Protein AF-A0A7X0AE68-F1 (afdb_monomer)

Sequence (119 aa):
MKAQYCPKTPIRKIARQLNEAARDIAREIVTTAQYQQSRKDCKKVEMLFAHLKRILRLDRLRLRGLLGAQDEFLLVATAQNLRRMAQWLVPKRERLTHCLFSGLRAAKPEMSTVLPTEI

Mean predicted aligned error: 15.08 Å

Radius of gyration: 30.4 Å; Cα contacts (8 Å, |Δi|>4): 22; chains: 1; bounding box: 78×53×74 Å

Structure (mmCIF, N/CA/C/O backbone):
data_AF-A0A7X0AE68-F1
#
_entry.id   AF-A0A7X0AE68-F1
#
loop_
_atom_site.group_PDB
_atom_site.id
_atom_site.type_symbol
_atom_site.label_atom_id
_atom_site.label_alt_id
_atom_site.label_comp_id
_atom_site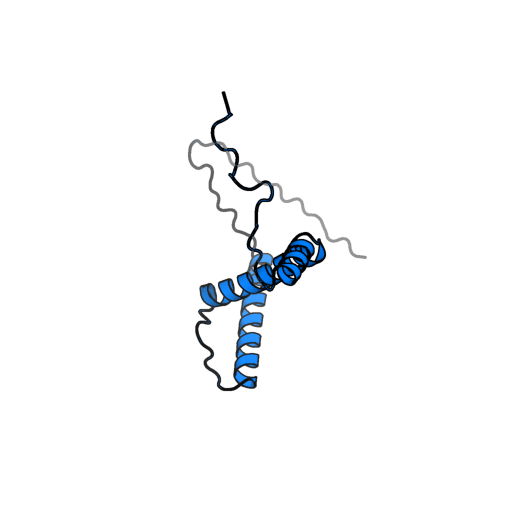.label_asym_id
_atom_site.label_entity_id
_atom_site.label_seq_id
_atom_site.pdbx_PDB_ins_code
_atom_site.Cartn_x
_atom_site.Cartn_y
_atom_site.Cartn_z
_atom_site.occupancy
_atom_site.B_iso_or_equiv
_atom_site.auth_seq_id
_atom_site.auth_comp_id
_atom_site.auth_asym_id
_atom_site.auth_atom_id
_atom_site.pdbx_PDB_model_num
ATOM 1 N N . MET A 1 1 ? -51.515 8.236 13.532 1.00 49.97 1 MET A N 1
ATOM 2 C CA . MET A 1 1 ? -51.445 6.840 14.022 1.00 49.97 1 MET A CA 1
ATOM 3 C C . MET A 1 1 ? -50.007 6.327 13.977 1.00 49.97 1 MET A C 1
ATOM 5 O O . MET A 1 1 ? -49.548 5.923 12.921 1.00 49.97 1 MET A O 1
ATOM 9 N N . LYS A 1 2 ? -49.295 6.330 15.109 1.00 46.28 2 LYS A N 1
ATOM 10 C CA . LYS A 1 2 ? -48.189 5.394 15.386 1.00 46.28 2 LYS A CA 1
ATOM 11 C C . LYS A 1 2 ? -48.227 5.055 16.876 1.00 46.28 2 LYS A C 1
ATOM 13 O O . LYS A 1 2 ? -47.463 5.582 17.667 1.00 46.28 2 LYS A O 1
ATOM 18 N N . ALA A 1 3 ? -49.178 4.197 17.230 1.00 53.75 3 ALA A N 1
ATOM 19 C CA . ALA A 1 3 ? -49.293 3.557 18.541 1.00 53.75 3 ALA A CA 1
ATOM 20 C C . ALA A 1 3 ? -49.172 2.027 18.402 1.00 53.75 3 ALA A C 1
ATOM 22 O O . ALA A 1 3 ? -49.820 1.281 19.122 1.00 53.75 3 ALA A O 1
ATOM 23 N N . GLN A 1 4 ? -48.410 1.545 17.412 1.00 56.12 4 GLN A N 1
ATOM 24 C CA . GLN A 1 4 ? -48.440 0.130 17.022 1.00 56.12 4 GLN A CA 1
ATOM 25 C C . GLN A 1 4 ? -47.190 -0.673 17.357 1.00 56.12 4 GLN A C 1
ATOM 27 O O . GLN A 1 4 ? -47.179 -1.864 17.086 1.00 56.12 4 GLN A O 1
ATOM 32 N N . TYR A 1 5 ? -46.167 -0.096 17.988 1.00 63.66 5 TYR A N 1
ATOM 33 C CA . TYR A 1 5 ? -45.054 -0.927 18.451 1.00 63.66 5 TYR A CA 1
ATOM 34 C C . TYR A 1 5 ? -44.356 -0.328 19.669 1.00 63.66 5 TYR A C 1
ATOM 36 O O . TYR A 1 5 ? -43.233 0.166 19.603 1.00 63.66 5 TYR A O 1
ATOM 44 N N . CYS A 1 6 ? -45.052 -0.360 20.803 1.00 60.47 6 CYS A N 1
ATOM 45 C CA . CYS A 1 6 ? -44.433 -0.135 22.101 1.00 60.47 6 CYS A CA 1
ATOM 46 C C . CYS A 1 6 ? -43.789 -1.461 22.544 1.00 60.47 6 CYS A C 1
ATOM 48 O O . CYS A 1 6 ? -44.518 -2.441 22.732 1.00 60.47 6 CYS A O 1
ATOM 50 N N . PRO A 1 7 ? -42.453 -1.559 22.670 1.00 66.06 7 PRO A N 1
ATOM 51 C CA . PRO A 1 7 ? -41.828 -2.770 23.188 1.00 66.06 7 PRO A CA 1
ATOM 52 C C . PRO A 1 7 ? -42.379 -3.065 24.592 1.00 66.06 7 PRO A C 1
ATOM 54 O O . PRO A 1 7 ? -42.432 -2.179 25.438 1.00 66.06 7 PRO A O 1
ATOM 57 N N . LYS A 1 8 ? -42.813 -4.311 24.834 1.00 68.31 8 LYS A N 1
ATOM 58 C CA . LYS A 1 8 ? -43.495 -4.755 26.072 1.00 68.31 8 LYS A CA 1
ATOM 59 C C . LYS A 1 8 ? -42.644 -4.642 27.348 1.00 68.31 8 LYS A C 1
ATOM 61 O O . LYS A 1 8 ? -43.131 -4.940 28.433 1.00 68.31 8 LYS A O 1
ATOM 66 N N . THR A 1 9 ? -41.379 -4.252 27.234 1.00 67.19 9 THR A N 1
ATOM 67 C CA . THR A 1 9 ? -40.464 -4.067 28.359 1.00 67.19 9 THR A CA 1
ATOM 68 C C . THR A 1 9 ? -40.136 -2.583 28.519 1.00 67.19 9 THR A C 1
ATOM 70 O O . THR A 1 9 ? -39.797 -1.941 27.522 1.00 67.19 9 THR A O 1
ATOM 73 N N . PRO A 1 10 ? -40.153 -2.031 29.751 1.00 72.50 10 PRO A N 1
ATOM 74 C CA . PRO A 1 10 ? -39.837 -0.616 29.986 1.00 72.50 10 PRO A CA 1
ATOM 75 C C . PRO A 1 10 ? -38.399 -0.268 29.575 1.00 72.50 10 PRO A C 1
ATOM 77 O O . PRO A 1 10 ? -38.078 0.890 29.332 1.00 72.50 10 PRO A O 1
ATOM 80 N N . ILE A 1 11 ? -37.532 -1.283 29.470 1.00 74.31 11 ILE A N 1
ATOM 81 C CA . ILE A 1 11 ? -36.132 -1.157 29.079 1.00 74.31 11 ILE A CA 1
ATOM 82 C C . ILE A 1 11 ? -35.873 -2.058 27.868 1.00 74.31 11 ILE A C 1
ATOM 84 O O . ILE A 1 11 ? -36.167 -3.257 27.880 1.00 74.31 11 ILE A O 1
ATOM 88 N N . ARG A 1 12 ? -35.284 -1.485 26.815 1.00 76.44 12 ARG A N 1
ATOM 89 C CA . ARG A 1 12 ? -34.768 -2.226 25.659 1.00 76.44 12 ARG A CA 1
ATOM 90 C C . ARG A 1 12 ? -33.413 -2.834 26.026 1.00 76.44 12 ARG A C 1
ATOM 92 O O . ARG A 1 12 ? -32.448 -2.102 26.227 1.00 76.44 12 ARG A O 1
ATOM 99 N N . LYS A 1 13 ? -33.310 -4.166 26.071 1.00 71.50 13 LYS A N 1
ATOM 100 C CA . LYS A 1 13 ? -32.012 -4.852 26.180 1.00 71.50 13 LYS A CA 1
ATOM 101 C C . LYS A 1 13 ? -31.330 -4.842 24.811 1.00 71.50 13 LYS A C 1
ATOM 103 O O . LYS A 1 13 ? -31.829 -5.445 23.866 1.00 71.50 13 LYS A O 1
ATOM 108 N N . ILE A 1 14 ? -30.213 -4.129 24.697 1.00 77.25 14 ILE A N 1
ATOM 109 C CA . ILE A 1 14 ? -29.360 -4.147 23.50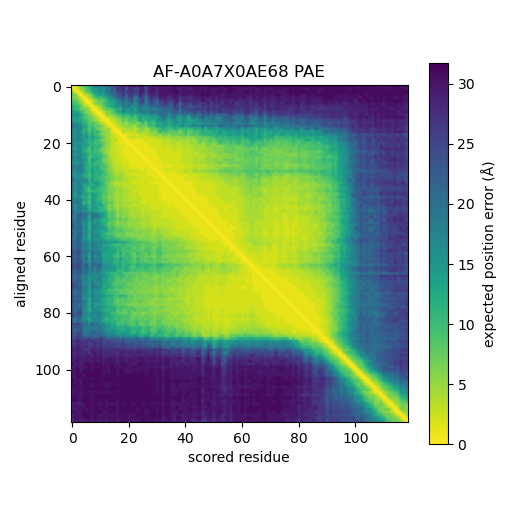4 1.00 77.25 14 ILE A CA 1
ATOM 110 C C . ILE A 1 14 ? -28.236 -5.142 23.783 1.00 77.25 14 ILE A C 1
ATOM 112 O O . ILE A 1 14 ? -27.416 -4.905 24.667 1.00 77.25 14 ILE A O 1
ATOM 116 N N . ALA A 1 15 ? -28.197 -6.252 23.047 1.00 81.44 15 ALA A N 1
ATOM 117 C CA . ALA A 1 15 ? -27.062 -7.165 23.100 1.00 81.44 15 ALA A CA 1
ATOM 118 C C . ALA A 1 15 ? -25.859 -6.482 22.434 1.00 81.44 15 ALA A C 1
ATOM 120 O O . ALA A 1 15 ? -25.789 -6.390 21.209 1.00 81.44 15 ALA A O 1
ATOM 121 N N . ARG A 1 16 ? -24.942 -5.942 23.243 1.00 84.75 16 ARG A N 1
ATOM 122 C CA . ARG A 1 16 ? -23.645 -5.458 22.757 1.00 84.75 16 ARG A CA 1
ATOM 123 C C . ARG A 1 16 ? -22.687 -6.633 22.617 1.00 84.75 16 ARG A C 1
ATOM 125 O O . ARG A 1 16 ? -22.754 -7.591 23.384 1.00 84.75 16 ARG A O 1
ATOM 132 N N . GLN A 1 17 ? -21.804 -6.558 21.628 1.00 87.00 17 GLN A N 1
ATOM 133 C CA . GLN A 1 17 ? -20.753 -7.554 21.469 1.00 87.00 17 GLN A CA 1
ATOM 134 C C . GLN A 1 17 ? -19.727 -7.386 22.602 1.00 87.00 17 GLN A C 1
ATOM 136 O O . GLN A 1 17 ? -19.517 -6.275 23.084 1.00 87.00 17 GLN A O 1
ATOM 141 N N . LEU A 1 18 ? -19.092 -8.477 23.034 1.00 92.44 18 LEU A N 1
ATOM 142 C CA . LEU A 1 18 ? -18.139 -8.454 24.152 1.00 92.44 18 LEU A CA 1
ATOM 143 C C . LEU A 1 18 ? -17.023 -7.407 23.961 1.00 92.44 18 LEU A C 1
ATOM 145 O O . LEU A 1 18 ? -16.645 -6.733 24.912 1.00 92.44 18 LEU A O 1
ATOM 149 N N . A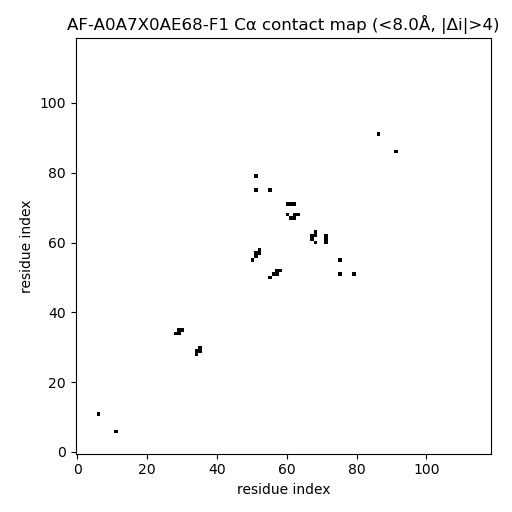SN A 1 19 ? -16.556 -7.219 22.723 1.00 94.12 19 ASN A N 1
ATOM 150 C CA . ASN A 1 19 ? -15.466 -6.305 22.380 1.00 94.12 19 ASN A CA 1
ATOM 151 C C . ASN A 1 19 ? -15.974 -4.970 21.810 1.00 94.12 19 ASN A C 1
ATOM 153 O O . ASN A 1 19 ? -15.265 -4.325 21.035 1.00 94.12 19 ASN A O 1
ATOM 157 N N . GLU A 1 20 ? -17.200 -4.549 22.139 1.00 93.56 20 GLU A N 1
ATOM 158 C CA . GLU A 1 20 ? -17.768 -3.311 21.586 1.00 93.56 20 GLU A CA 1
ATOM 159 C C . GLU A 1 20 ? -16.910 -2.086 21.936 1.00 93.56 20 GLU A C 1
ATOM 161 O O . GLU A 1 20 ? -16.677 -1.256 21.067 1.00 93.56 20 GLU A O 1
ATOM 166 N N . ALA A 1 21 ? -16.311 -2.048 23.132 1.00 93.31 21 ALA A N 1
ATOM 167 C CA . ALA A 1 21 ? -15.384 -0.984 23.524 1.00 93.31 21 ALA A CA 1
ATOM 168 C C . ALA A 1 21 ? -14.173 -0.868 22.574 1.00 93.31 21 ALA A C 1
ATOM 170 O O . ALA A 1 21 ? -13.789 0.229 22.180 1.00 93.31 21 ALA A O 1
ATOM 171 N N . ALA A 1 22 ? -13.601 -1.995 22.134 1.00 96.19 22 ALA A N 1
ATOM 172 C CA . ALA A 1 22 ? -12.503 -1.987 21.164 1.00 96.19 22 ALA A CA 1
ATOM 173 C C . ALA A 1 22 ? -12.964 -1.510 19.774 1.00 96.19 22 ALA A C 1
ATOM 175 O O . ALA A 1 22 ? -12.208 -0.865 19.047 1.00 96.19 22 ALA A O 1
ATOM 176 N N . ARG A 1 23 ? -14.214 -1.808 19.394 1.00 94.94 23 ARG A N 1
ATOM 177 C CA . ARG A 1 23 ? -14.803 -1.314 18.141 1.00 94.94 23 ARG A CA 1
ATOM 1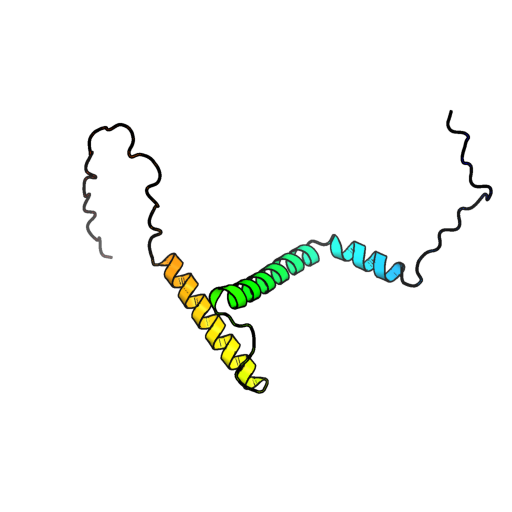78 C C . ARG A 1 23 ? -15.092 0.176 18.190 1.00 94.94 23 ARG A C 1
ATOM 180 O O . ARG A 1 23 ? -14.900 0.828 17.170 1.00 94.94 23 ARG A O 1
ATOM 187 N N . ASP A 1 24 ? -15.529 0.700 19.329 1.00 95.38 24 ASP A N 1
ATOM 188 C CA . ASP A 1 24 ? -15.748 2.134 19.514 1.00 95.38 24 ASP A CA 1
ATOM 189 C C . ASP A 1 24 ? -14.434 2.903 19.329 1.00 95.38 24 ASP A C 1
ATOM 191 O O . ASP A 1 24 ? -14.380 3.805 18.496 1.00 95.38 24 ASP A O 1
ATOM 195 N N . ILE A 1 25 ? -13.339 2.427 19.933 1.00 96.19 25 ILE A N 1
ATOM 196 C CA . ILE A 1 25 ? -11.988 2.969 19.698 1.00 96.19 25 ILE A CA 1
ATOM 197 C C . ILE A 1 25 ? -11.616 2.901 18.208 1.00 96.19 25 ILE A C 1
ATOM 199 O O . ILE A 1 25 ? -11.136 3.874 17.630 1.00 96.19 25 ILE A O 1
ATOM 203 N N . ALA A 1 26 ? -11.856 1.766 17.541 1.00 96.06 26 ALA A N 1
ATOM 204 C CA . ALA A 1 26 ? -11.568 1.642 16.112 1.00 96.06 26 ALA A CA 1
ATOM 205 C C . ALA A 1 26 ? -12.395 2.625 15.257 1.00 96.06 26 ALA A C 1
ATOM 207 O O . ALA A 1 26 ? -11.865 3.193 14.302 1.00 96.06 26 ALA A O 1
ATOM 208 N N . ARG A 1 27 ? -13.673 2.854 15.593 1.00 95.50 27 ARG A N 1
ATOM 209 C CA . ARG A 1 27 ? -14.543 3.834 14.917 1.00 95.50 27 ARG A CA 1
ATOM 210 C C . ARG A 1 27 ? -14.024 5.255 15.112 1.00 95.50 27 ARG A C 1
ATOM 212 O O . ARG A 1 27 ? -13.964 5.999 14.136 1.00 95.50 27 ARG A O 1
ATOM 219 N N . GLU A 1 28 ? -13.601 5.606 16.323 1.00 96.38 28 GLU A N 1
ATOM 220 C CA . GLU A 1 28 ? -12.979 6.901 16.615 1.00 96.38 28 GLU A CA 1
ATOM 221 C C . GLU A 1 28 ? -11.708 7.098 15.779 1.00 96.38 28 GLU A C 1
ATOM 223 O O . GLU A 1 28 ? -11.597 8.092 15.059 1.00 96.38 28 GLU A O 1
ATOM 228 N N . ILE A 1 29 ? -10.804 6.110 15.757 1.00 96.94 29 ILE A N 1
ATOM 229 C CA . ILE A 1 29 ? -9.563 6.158 14.963 1.00 96.94 29 ILE A CA 1
ATOM 230 C C . ILE A 1 29 ? -9.857 6.386 13.477 1.00 96.94 29 ILE A C 1
ATOM 232 O O . ILE A 1 29 ? -9.176 7.190 12.841 1.00 96.94 29 ILE A O 1
ATOM 236 N N . VAL A 1 30 ? -10.877 5.732 12.914 1.00 96.44 30 VAL A N 1
ATOM 237 C CA . VAL A 1 30 ? -11.231 5.865 11.488 1.00 96.44 30 VAL A CA 1
ATOM 238 C C . VAL A 1 30 ? -11.558 7.311 11.099 1.00 96.44 30 VAL A C 1
ATOM 240 O O . VAL A 1 30 ? -11.278 7.720 9.971 1.00 96.44 30 VAL A O 1
ATOM 243 N N . THR A 1 31 ? -12.117 8.096 12.022 1.00 95.44 31 THR A N 1
ATOM 244 C CA . THR A 1 31 ? -12.457 9.506 11.771 1.00 95.44 31 THR A CA 1
ATOM 245 C C . THR A 1 31 ? -11.248 10.440 11.795 1.00 95.44 31 THR A C 1
ATOM 247 O O . THR A 1 31 ? -11.320 11.550 11.267 1.00 95.44 31 THR A O 1
ATOM 250 N N . THR A 1 32 ? -10.119 9.996 12.353 1.00 97.75 32 THR A N 1
ATOM 251 C CA . THR A 1 32 ? -8.922 10.831 12.488 1.00 97.75 32 THR A CA 1
ATOM 252 C C . THR A 1 32 ? -8.265 11.125 11.138 1.00 97.75 32 THR A C 1
ATOM 254 O O . THR A 1 32 ? -8.194 10.281 10.239 1.00 97.75 32 THR A O 1
ATOM 257 N N . ALA A 1 33 ? -7.695 12.325 11.005 1.00 97.62 33 ALA A N 1
ATOM 258 C CA . ALA A 1 33 ? -6.938 12.713 9.813 1.00 97.62 33 ALA A CA 1
ATOM 259 C C . ALA A 1 33 ? -5.695 11.826 9.589 1.00 97.62 33 ALA A C 1
ATOM 261 O O . ALA A 1 33 ? -5.352 11.509 8.449 1.00 97.62 33 ALA A O 1
ATOM 262 N N . GLN A 1 34 ? -5.051 11.373 10.669 1.00 97.31 34 GLN A N 1
ATOM 263 C CA . GLN A 1 34 ? -3.898 10.468 10.609 1.00 97.31 34 GLN A CA 1
ATOM 264 C C . GLN A 1 34 ? -4.269 9.123 9.974 1.00 97.31 34 GLN A C 1
ATOM 266 O O . GLN A 1 34 ? -3.555 8.638 9.094 1.00 97.31 34 GLN A O 1
ATOM 271 N N . TYR A 1 35 ? -5.419 8.550 10.349 1.00 97.00 35 TYR A N 1
ATOM 272 C CA . TYR A 1 35 ? -5.912 7.323 9.727 1.00 97.00 35 TYR A CA 1
ATOM 273 C C . TYR A 1 35 ? -6.218 7.522 8.241 1.00 97.00 35 TYR A C 1
ATOM 275 O O . TYR A 1 35 ? -5.840 6.692 7.412 1.00 97.00 35 TYR A O 1
ATOM 283 N N . GLN A 1 36 ? -6.844 8.643 7.869 1.00 96.94 36 GLN A N 1
ATOM 284 C CA . GLN A 1 36 ? -7.098 8.955 6.460 1.00 96.94 36 GLN A CA 1
ATOM 285 C C . GLN A 1 36 ? -5.802 9.048 5.647 1.00 96.94 36 GLN A C 1
ATOM 287 O O . GLN A 1 36 ? -5.745 8.547 4.521 1.00 96.94 36 GLN A O 1
ATOM 292 N N . GLN A 1 37 ? -4.759 9.661 6.207 1.00 97.38 37 GLN A N 1
ATOM 293 C CA . GLN A 1 37 ? -3.456 9.748 5.557 1.00 97.38 37 GLN A CA 1
ATOM 294 C C . GLN A 1 37 ? -2.820 8.362 5.400 1.00 97.38 37 GLN A C 1
ATOM 296 O O . GLN A 1 37 ? -2.472 7.978 4.283 1.00 97.38 37 GLN A O 1
ATOM 301 N N . SER A 1 38 ? -2.790 7.566 6.472 1.00 97.56 38 SER A N 1
ATOM 302 C CA . SER A 1 38 ? -2.310 6.180 6.437 1.00 97.56 38 SER A CA 1
ATOM 303 C C . SER A 1 38 ? -3.028 5.354 5.361 1.00 97.56 38 SER A C 1
ATOM 305 O O . SER A 1 38 ? -2.384 4.692 4.550 1.00 97.56 38 SER A O 1
ATOM 307 N N . ARG A 1 39 ? -4.359 5.476 5.252 1.00 97.06 39 ARG A N 1
ATOM 308 C CA . ARG A 1 39 ? -5.156 4.810 4.207 1.00 97.06 39 ARG A CA 1
ATOM 309 C C . ARG A 1 39 ? -4.742 5.214 2.796 1.00 97.06 39 ARG A C 1
ATOM 311 O O . ARG A 1 39 ? -4.652 4.350 1.922 1.00 97.06 39 ARG A O 1
ATOM 318 N N . LYS A 1 40 ? -4.499 6.505 2.557 1.00 96.94 40 LYS A N 1
ATOM 319 C CA . LYS A 1 40 ? -4.012 6.997 1.259 1.00 96.94 40 LYS A CA 1
ATOM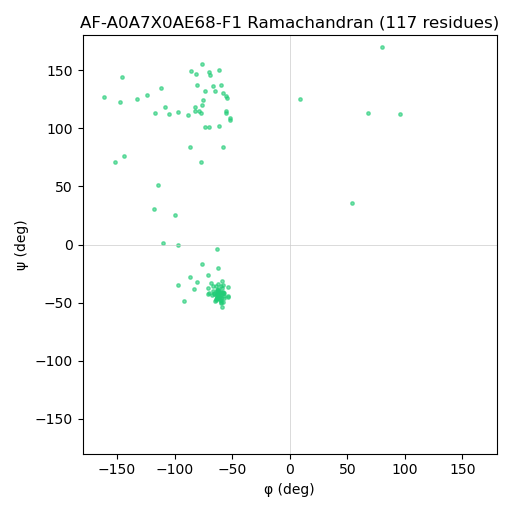 320 C C . LYS A 1 40 ? -2.630 6.429 0.945 1.00 96.94 40 LYS A C 1
ATOM 322 O O . LYS A 1 40 ? -2.391 6.033 -0.193 1.00 96.94 40 LYS A O 1
ATOM 327 N N . ASP A 1 41 ? -1.749 6.343 1.934 1.00 97.06 41 ASP A N 1
ATOM 328 C CA . ASP A 1 41 ? -0.396 5.818 1.748 1.00 97.06 41 ASP A CA 1
ATOM 329 C C . ASP A 1 41 ? -0.392 4.305 1.491 1.00 97.06 41 ASP A C 1
ATOM 331 O O . ASP A 1 41 ? 0.243 3.854 0.536 1.00 97.06 41 ASP A O 1
ATOM 335 N N . CYS A 1 42 ? -1.212 3.529 2.208 1.00 96.88 42 CYS A N 1
ATOM 336 C CA . CYS A 1 42 ? -1.445 2.117 1.889 1.00 96.88 42 CYS A CA 1
ATOM 337 C C . CYS A 1 42 ? -1.977 1.945 0.460 1.00 96.88 42 CYS A C 1
ATOM 339 O O . CYS A 1 42 ? -1.497 1.085 -0.278 1.00 96.88 42 CYS A O 1
ATOM 341 N N . LYS A 1 43 ? -2.903 2.811 0.021 1.00 97.38 43 LYS A N 1
ATOM 342 C CA . LYS A 1 43 ? -3.432 2.762 -1.348 1.00 97.38 43 LYS A CA 1
ATOM 343 C C . LYS A 1 43 ? -2.351 3.011 -2.400 1.00 97.38 43 LYS A C 1
ATOM 345 O O . LYS A 1 43 ? -2.362 2.354 -3.440 1.00 97.38 43 LYS A O 1
ATOM 350 N N . LYS A 1 44 ? -1.405 3.922 -2.146 1.00 94.88 44 LYS A N 1
ATOM 351 C CA . LYS A 1 44 ? -0.260 4.148 -3.047 1.00 94.88 44 LYS A CA 1
ATOM 352 C C . LYS A 1 44 ? 0.566 2.872 -3.199 1.00 94.88 44 LYS A C 1
ATOM 354 O O . LYS A 1 44 ? 0.880 2.496 -4.325 1.00 94.88 44 LYS A O 1
ATOM 359 N N . VAL A 1 45 ? 0.863 2.186 -2.094 1.00 93.38 45 VAL A N 1
ATOM 360 C CA . VAL A 1 45 ? 1.618 0.923 -2.107 1.00 93.38 45 VAL A CA 1
ATOM 361 C C . VAL A 1 45 ? 0.850 -0.174 -2.848 1.00 93.38 45 VAL A C 1
ATOM 363 O O . VAL A 1 45 ? 1.404 -0.794 -3.752 1.00 93.38 45 VAL A O 1
ATOM 366 N N . GLU A 1 46 ? -0.440 -0.365 -2.555 1.00 95.81 46 GLU A N 1
ATOM 367 C CA . GLU A 1 46 ? -1.294 -1.327 -3.270 1.00 95.81 46 GLU A CA 1
ATOM 368 C C . GLU A 1 46 ? -1.275 -1.098 -4.786 1.00 95.81 46 GLU A C 1
ATOM 370 O O . GLU A 1 46 ? -1.127 -2.041 -5.567 1.00 95.81 46 GLU A O 1
ATOM 375 N N . MET A 1 47 ? -1.400 0.162 -5.210 1.00 95.12 47 MET A N 1
ATOM 376 C CA . MET A 1 47 ? -1.392 0.519 -6.626 1.00 95.12 47 MET A CA 1
ATOM 377 C C . MET A 1 47 ? -0.035 0.267 -7.280 1.00 95.12 47 MET A C 1
ATOM 379 O O . MET A 1 47 ? 0.001 -0.172 -8.430 1.00 95.12 47 MET A O 1
ATOM 383 N N . LEU A 1 48 ? 1.075 0.485 -6.564 1.00 90.56 48 LEU A N 1
ATOM 384 C CA . LEU A 1 48 ? 2.400 0.108 -7.055 1.00 90.56 48 LEU A CA 1
ATOM 385 C C . LEU A 1 48 ? 2.445 -1.394 -7.339 1.00 90.56 48 LEU A C 1
ATOM 387 O O . LEU A 1 48 ? 2.694 -1.768 -8.481 1.00 90.56 48 LEU A O 1
ATOM 391 N N . PHE A 1 49 ? 2.096 -2.248 -6.373 1.00 91.12 49 PHE A N 1
ATOM 392 C CA . PHE A 1 49 ? 2.074 -3.702 -6.580 1.00 91.12 49 PHE A CA 1
ATOM 393 C C . PHE A 1 49 ? 1.126 -4.139 -7.705 1.00 91.12 49 PHE A C 1
ATOM 395 O O . PHE A 1 49 ? 1.466 -5.035 -8.481 1.00 91.12 49 PHE A O 1
ATOM 402 N N . ALA A 1 50 ? -0.034 -3.493 -7.850 1.00 93.94 50 ALA A N 1
ATOM 403 C CA . ALA A 1 50 ? -0.943 -3.753 -8.964 1.00 93.94 50 ALA A CA 1
ATOM 404 C C . ALA A 1 50 ? -0.294 -3.431 -10.325 1.00 93.94 50 ALA A C 1
ATOM 406 O O . ALA A 1 50 ? -0.424 -4.204 -11.278 1.00 93.94 50 ALA A O 1
ATOM 407 N N . HIS A 1 51 ? 0.443 -2.319 -10.419 1.00 91.50 51 HIS A N 1
ATOM 408 C CA . HIS A 1 51 ? 1.201 -1.970 -11.620 1.00 91.50 51 HIS A CA 1
ATOM 409 C C . HIS A 1 51 ? 2.335 -2.954 -11.898 1.00 91.50 51 HIS A C 1
ATOM 411 O O . HIS A 1 51 ? 2.493 -3.348 -13.054 1.00 91.50 51 HIS A O 1
ATOM 417 N N . LEU A 1 52 ? 3.072 -3.385 -10.870 1.00 92.31 52 LEU A N 1
ATOM 418 C CA . LEU A 1 52 ? 4.142 -4.376 -11.018 1.00 92.31 52 LEU A CA 1
ATOM 419 C C . LEU A 1 52 ? 3.603 -5.676 -11.625 1.00 92.31 52 LEU A C 1
ATOM 421 O O . LEU A 1 52 ? 4.120 -6.143 -12.638 1.00 92.31 52 LEU A O 1
ATOM 425 N N . LYS A 1 53 ? 2.508 -6.212 -11.074 1.00 92.94 53 LYS A N 1
ATOM 426 C CA . LYS A 1 53 ? 1.859 -7.427 -11.590 1.00 92.94 53 LYS A CA 1
ATOM 427 C C . LYS A 1 53 ? 1.380 -7.254 -13.028 1.00 92.94 53 LYS A C 1
ATOM 429 O O . LYS A 1 53 ? 1.665 -8.079 -13.885 1.00 92.94 53 LYS A O 1
ATOM 434 N N . ARG A 1 54 ? 0.693 -6.150 -13.333 1.00 94.06 54 ARG A N 1
ATOM 435 C CA . ARG A 1 54 ? 0.113 -5.942 -14.669 1.00 94.06 54 ARG A CA 1
ATOM 436 C C . ARG A 1 54 ? 1.161 -5.676 -15.754 1.00 94.06 54 ARG A C 1
ATOM 438 O O . ARG A 1 54 ? 1.001 -6.156 -16.872 1.00 94.06 54 ARG A O 1
ATOM 445 N N . ILE A 1 55 ? 2.170 -4.855 -15.464 1.00 92.31 55 ILE A N 1
ATOM 446 C CA . ILE A 1 55 ? 3.133 -4.363 -16.464 1.00 92.31 55 ILE A CA 1
ATOM 447 C C . ILE A 1 55 ? 4.345 -5.284 -16.544 1.00 92.31 55 ILE A C 1
ATOM 449 O O . ILE A 1 55 ? 4.744 -5.665 -17.639 1.00 92.31 55 ILE A O 1
ATOM 453 N N . LEU A 1 56 ? 4.923 -5.629 -15.393 1.00 89.94 56 LEU A N 1
ATOM 454 C CA . LEU A 1 56 ? 6.161 -6.404 -15.304 1.00 89.94 56 LEU A CA 1
ATOM 455 C C . LEU A 1 56 ? 5.903 -7.900 -15.079 1.00 89.94 56 LEU A C 1
ATOM 457 O O . LEU A 1 56 ? 6.857 -8.669 -15.032 1.00 89.94 56 LEU A O 1
ATOM 461 N N . ARG A 1 57 ? 4.630 -8.323 -14.977 1.00 91.75 57 ARG A N 1
ATOM 462 C CA . ARG A 1 57 ? 4.219 -9.729 -14.799 1.00 91.75 57 ARG A CA 1
ATOM 463 C C . ARG A 1 57 ? 4.905 -10.400 -13.606 1.00 91.75 57 ARG A C 1
ATOM 465 O O . ARG A 1 57 ? 5.238 -11.583 -13.644 1.00 91.75 57 ARG A O 1
ATOM 472 N N . LEU A 1 58 ? 5.119 -9.626 -12.537 1.00 92.19 58 LEU A N 1
ATOM 473 C CA . LEU A 1 58 ? 5.681 -10.120 -11.283 1.00 92.19 58 LEU A CA 1
ATOM 474 C C . LEU A 1 58 ? 4.611 -10.883 -10.484 1.00 92.19 58 LEU A C 1
ATOM 476 O O . LEU A 1 58 ? 4.103 -10.401 -9.472 1.00 92.19 58 LEU A O 1
ATOM 480 N N . ASP A 1 59 ? 4.237 -12.064 -10.973 1.00 91.44 59 ASP A N 1
ATOM 481 C CA . ASP A 1 59 ? 3.229 -12.919 -10.335 1.00 91.44 59 ASP A CA 1
ATOM 482 C C . ASP A 1 59 ? 3.831 -13.832 -9.261 1.00 91.44 59 ASP A C 1
ATOM 484 O O . ASP A 1 5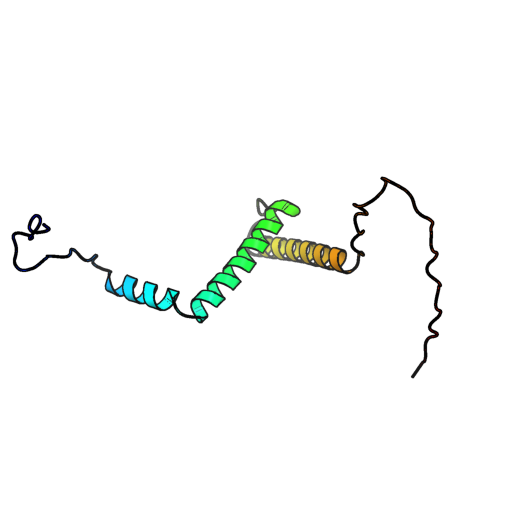9 ? 3.150 -14.214 -8.308 1.00 91.44 59 ASP A O 1
ATOM 488 N N . ARG A 1 60 ? 5.111 -14.192 -9.409 1.00 92.69 60 ARG A N 1
ATOM 489 C CA . ARG A 1 60 ? 5.851 -15.072 -8.500 1.00 92.69 60 ARG A CA 1
ATOM 490 C C . ARG A 1 60 ? 7.304 -14.636 -8.407 1.00 92.69 60 ARG A C 1
ATOM 492 O O . ARG A 1 60 ? 7.878 -14.240 -9.420 1.00 92.69 60 ARG A O 1
ATOM 499 N N . LEU A 1 61 ? 7.872 -14.785 -7.212 1.00 93.38 61 LEU A N 1
ATOM 500 C CA . LEU A 1 61 ? 9.305 -14.626 -7.009 1.00 93.38 61 LEU A CA 1
ATOM 501 C C . LEU A 1 61 ? 10.042 -15.838 -7.586 1.00 93.38 61 LEU A C 1
ATOM 503 O O . LEU A 1 61 ? 9.623 -16.978 -7.367 1.00 93.38 61 LEU A O 1
ATOM 507 N N . ARG A 1 62 ? 11.097 -15.602 -8.360 1.00 92.88 62 ARG A N 1
ATOM 508 C CA . ARG A 1 62 ? 11.889 -16.638 -9.046 1.00 92.88 62 ARG A CA 1
ATOM 509 C C . ARG A 1 62 ? 13.142 -17.005 -8.250 1.00 92.88 62 ARG A C 1
ATOM 511 O O . ARG A 1 62 ? 13.538 -18.170 -8.240 1.00 92.88 62 ARG A O 1
ATOM 518 N N . LEU A 1 63 ? 13.744 -16.036 -7.573 1.00 94.44 63 LEU A N 1
ATOM 519 C CA . LEU A 1 63 ? 14.880 -16.186 -6.681 1.00 94.44 63 LEU A CA 1
ATOM 520 C C . LEU A 1 63 ? 14.401 -16.681 -5.312 1.00 94.44 63 LEU A C 1
ATOM 522 O O . LEU A 1 63 ? 13.376 -16.247 -4.783 1.00 94.44 63 LEU A O 1
ATOM 526 N N . ARG A 1 64 ? 15.143 -17.631 -4.736 1.00 94.88 64 ARG A N 1
ATOM 527 C CA . ARG A 1 64 ? 14.811 -18.237 -3.439 1.00 94.88 64 ARG A CA 1
ATOM 528 C C . ARG A 1 64 ? 15.364 -17.407 -2.279 1.00 94.88 64 ARG A C 1
ATOM 530 O O . ARG A 1 64 ? 16.440 -16.827 -2.375 1.00 94.88 64 ARG A O 1
ATOM 537 N N . GLY A 1 65 ? 14.657 -17.451 -1.149 1.00 95.94 65 GLY A N 1
ATOM 538 C CA . GLY A 1 65 ? 15.063 -16.798 0.099 1.00 95.94 65 GLY A CA 1
ATOM 539 C C . GLY A 1 65 ? 14.763 -15.295 0.139 1.00 95.94 65 GLY A C 1
ATOM 540 O O . GLY A 1 65 ? 14.384 -14.693 -0.863 1.00 95.94 65 GLY A O 1
ATOM 541 N N . LEU A 1 66 ? 14.925 -14.688 1.321 1.00 95.81 66 LEU A N 1
ATOM 542 C CA . LEU A 1 66 ? 14.648 -13.260 1.534 1.00 95.81 66 LEU A CA 1
ATOM 543 C C . LEU A 1 66 ? 15.564 -12.358 0.699 1.00 95.81 66 LEU A C 1
ATOM 545 O O . LEU A 1 66 ? 15.090 -11.366 0.157 1.00 95.81 66 LEU A O 1
ATOM 549 N N . LEU A 1 67 ? 16.844 -12.722 0.569 1.00 96.06 67 LEU A N 1
ATOM 550 C CA . LEU A 1 67 ? 17.804 -11.977 -0.251 1.00 96.06 67 LEU A CA 1
ATOM 551 C C . LEU A 1 67 ? 17.391 -11.993 -1.729 1.00 96.06 67 LEU A C 1
ATOM 553 O O . LEU A 1 67 ? 17.297 -10.945 -2.354 1.00 96.06 67 LEU A O 1
ATOM 557 N N . GLY A 1 68 ? 17.010 -13.163 -2.252 1.00 96.56 68 GLY A N 1
ATOM 558 C CA . GLY A 1 68 ? 16.493 -13.276 -3.615 1.00 96.56 68 GLY A CA 1
ATOM 559 C C . GLY A 1 68 ? 15.219 -12.457 -3.838 1.00 96.56 68 GLY A C 1
ATOM 560 O O . GLY A 1 68 ? 15.088 -11.773 -4.849 1.00 96.56 68 GLY A O 1
ATOM 561 N N . ALA A 1 69 ? 14.296 -12.468 -2.873 1.00 95.62 69 ALA A N 1
ATOM 562 C CA . ALA A 1 69 ? 13.103 -11.627 -2.925 1.00 95.62 69 ALA A CA 1
ATOM 563 C C . ALA A 1 69 ? 13.458 -10.131 -2.967 1.00 95.62 69 ALA A C 1
ATOM 565 O O . ALA A 1 69 ? 12.881 -9.382 -3.756 1.00 95.62 69 ALA A O 1
ATOM 566 N N . GLN A 1 70 ? 14.408 -9.699 -2.134 1.00 96.00 70 GLN A N 1
ATOM 567 C CA . GLN A 1 70 ? 14.879 -8.317 -2.084 1.00 96.00 70 GLN A CA 1
ATOM 568 C C . GLN A 1 70 ? 15.457 -7.868 -3.431 1.00 96.00 70 GLN A C 1
ATOM 570 O O . GLN A 1 70 ? 15.061 -6.813 -3.931 1.00 96.00 70 GLN A O 1
ATOM 575 N N . ASP A 1 71 ? 16.325 -8.680 -4.034 1.00 95.75 71 ASP A N 1
ATOM 576 C CA . ASP A 1 71 ? 16.950 -8.376 -5.324 1.00 95.75 71 ASP A CA 1
ATOM 577 C C . ASP A 1 71 ? 15.912 -8.257 -6.445 1.00 95.75 71 ASP A C 1
ATOM 579 O O . ASP A 1 71 ? 15.958 -7.331 -7.258 1.00 95.75 71 ASP A O 1
ATOM 583 N N . GLU A 1 72 ? 14.912 -9.141 -6.464 1.00 95.44 72 GLU A N 1
ATOM 584 C CA . GLU A 1 72 ? 13.829 -9.048 -7.442 1.00 95.44 72 GLU A CA 1
ATOM 585 C C . GLU A 1 72 ? 13.012 -7.772 -7.293 1.00 95.44 72 GLU A C 1
ATOM 587 O O . GLU A 1 72 ? 12.743 -7.093 -8.287 1.00 95.44 72 GLU A O 1
ATOM 592 N N . PHE A 1 73 ? 12.632 -7.411 -6.066 1.00 94.31 73 PHE A N 1
ATOM 593 C CA . PHE A 1 73 ? 11.908 -6.166 -5.837 1.00 94.31 73 PHE A CA 1
ATOM 594 C C . PHE A 1 73 ? 12.749 -4.942 -6.202 1.00 94.31 73 PHE A C 1
ATOM 596 O O . PHE A 1 73 ? 12.201 -3.987 -6.756 1.00 94.31 73 PHE A O 1
ATOM 603 N N . LEU A 1 74 ? 14.062 -4.975 -5.967 1.00 95.19 74 LEU A N 1
ATOM 604 C CA . LEU A 1 74 ? 14.976 -3.904 -6.356 1.00 95.19 74 LEU A CA 1
ATOM 605 C C . LEU A 1 74 ? 15.039 -3.738 -7.883 1.00 95.19 74 LEU A C 1
ATOM 607 O O . LEU A 1 74 ? 14.903 -2.620 -8.393 1.00 95.19 74 LEU A O 1
ATOM 611 N N . LEU A 1 75 ? 15.175 -4.838 -8.627 1.00 95.12 75 LEU A N 1
ATOM 612 C CA . LEU A 1 75 ? 15.175 -4.826 -10.094 1.00 95.12 75 LEU A CA 1
ATOM 613 C C . LEU A 1 75 ? 13.842 -4.322 -10.655 1.00 95.12 75 LEU A C 1
ATOM 615 O O . LEU A 1 75 ? 13.805 -3.476 -11.551 1.00 95.12 75 LEU A O 1
ATOM 619 N N . VAL A 1 76 ? 12.735 -4.799 -10.095 1.00 95.06 76 VAL A N 1
ATOM 620 C CA . VAL A 1 76 ? 11.381 -4.421 -10.505 1.00 95.06 76 VAL A CA 1
ATOM 621 C C . VAL A 1 76 ? 11.099 -2.943 -10.217 1.00 95.06 76 VAL A C 1
ATOM 623 O O . VAL A 1 76 ? 10.552 -2.240 -11.072 1.00 95.06 76 VAL A O 1
ATOM 626 N N . ALA A 1 77 ? 11.507 -2.442 -9.049 1.00 93.69 77 ALA A N 1
ATOM 627 C CA . ALA A 1 77 ? 11.408 -1.026 -8.707 1.00 93.69 77 ALA A CA 1
ATOM 628 C C . ALA A 1 77 ? 12.245 -0.163 -9.663 1.00 93.69 77 ALA A C 1
ATOM 630 O O . ALA A 1 77 ? 11.760 0.857 -10.155 1.00 93.69 77 ALA A O 1
ATOM 631 N N . THR A 1 78 ? 13.459 -0.609 -9.994 1.00 95.62 78 THR A N 1
ATOM 632 C CA . THR A 1 78 ? 14.335 0.060 -10.967 1.00 95.62 78 THR A CA 1
ATOM 633 C C . THR A 1 78 ? 13.666 0.147 -12.338 1.00 95.62 78 THR A C 1
ATOM 635 O O . THR A 1 78 ? 13.529 1.240 -12.886 1.00 95.62 78 THR A O 1
ATOM 638 N N . ALA A 1 79 ? 13.149 -0.967 -12.863 1.00 94.12 79 ALA A N 1
ATOM 639 C CA . ALA A 1 79 ? 12.433 -0.996 -14.138 1.00 94.12 79 ALA A CA 1
ATOM 640 C C . ALA A 1 79 ? 11.207 -0.062 -14.148 1.00 94.12 79 ALA A C 1
ATOM 642 O O . ALA A 1 79 ? 10.970 0.663 -15.118 1.00 94.12 79 ALA A O 1
ATOM 643 N N . GLN A 1 80 ? 10.441 -0.026 -13.054 1.00 92.19 80 GLN A N 1
ATOM 644 C CA . GLN A 1 80 ? 9.288 0.865 -12.921 1.00 92.19 80 GLN A CA 1
ATOM 645 C C . GLN A 1 80 ? 9.695 2.348 -12.879 1.00 92.19 80 GLN A C 1
ATOM 647 O O . GLN A 1 80 ? 9.027 3.180 -13.501 1.00 92.19 80 GLN A O 1
ATOM 652 N N . ASN A 1 81 ? 10.786 2.687 -12.186 1.00 92.00 81 ASN A N 1
ATOM 653 C CA . ASN A 1 81 ? 11.329 4.046 -12.147 1.00 92.00 81 ASN A CA 1
ATOM 654 C C . ASN A 1 81 ? 11.797 4.493 -13.537 1.00 92.00 81 ASN A C 1
ATOM 656 O O . ASN A 1 81 ? 11.404 5.567 -13.991 1.00 92.00 81 ASN A O 1
ATOM 660 N N . LEU A 1 82 ? 12.532 3.637 -14.255 1.00 93.75 82 LEU A N 1
ATOM 661 C CA . LEU A 1 82 ? 12.938 3.878 -15.644 1.00 93.75 82 LEU A CA 1
ATOM 662 C C . LEU A 1 82 ? 11.721 4.114 -16.549 1.00 93.75 82 LEU A C 1
ATOM 664 O O . LEU A 1 82 ? 11.692 5.076 -17.315 1.00 93.75 82 LEU A O 1
ATOM 668 N N . ARG A 1 83 ? 10.666 3.301 -16.412 1.00 91.19 83 ARG A N 1
ATOM 669 C CA . ARG A 1 83 ? 9.415 3.474 -17.167 1.00 91.19 83 ARG A CA 1
ATOM 670 C C . ARG A 1 83 ? 8.733 4.813 -16.874 1.00 91.19 83 ARG A C 1
ATOM 672 O O . ARG A 1 83 ? 8.182 5.424 -17.789 1.00 91.19 83 ARG A O 1
ATOM 679 N N . ARG A 1 84 ? 8.726 5.259 -15.614 1.00 90.12 84 ARG A N 1
ATOM 680 C CA . ARG A 1 84 ? 8.161 6.562 -15.227 1.00 90.12 84 ARG A CA 1
ATOM 681 C C . ARG A 1 84 ? 8.994 7.715 -15.789 1.00 90.12 84 ARG A C 1
ATOM 683 O O . ARG A 1 84 ? 8.409 8.640 -16.339 1.00 90.12 84 ARG A O 1
ATOM 690 N N . MET A 1 85 ? 10.323 7.633 -15.724 1.00 93.44 85 MET A N 1
ATOM 691 C CA . MET A 1 85 ? 11.205 8.640 -16.326 1.00 93.44 85 MET A CA 1
ATOM 692 C C . MET A 1 85 ? 11.018 8.718 -17.841 1.00 93.44 85 MET A C 1
ATOM 694 O O . MET A 1 85 ? 10.844 9.807 -18.374 1.00 93.44 85 MET A O 1
ATOM 698 N N . ALA A 1 86 ? 10.937 7.577 -18.529 1.00 92.56 86 ALA A N 1
ATOM 699 C CA . ALA A 1 86 ? 10.665 7.547 -19.964 1.00 92.56 86 ALA A CA 1
ATOM 700 C C . ALA A 1 86 ? 9.338 8.244 -20.326 1.00 92.56 86 ALA A C 1
ATOM 702 O O . ALA A 1 86 ? 9.258 8.911 -21.348 1.00 92.56 86 ALA A O 1
ATOM 703 N N . GLN A 1 87 ? 8.306 8.156 -19.479 1.00 87.56 87 GLN A N 1
ATOM 704 C CA . GLN A 1 87 ? 7.041 8.876 -19.696 1.00 87.56 87 GLN A CA 1
ATOM 705 C C . GLN A 1 87 ? 7.136 10.388 -19.493 1.00 87.56 87 GLN A C 1
ATOM 707 O O . GLN A 1 87 ? 6.302 11.110 -20.032 1.00 87.56 87 GLN A O 1
ATOM 712 N N . TRP A 1 88 ? 8.079 10.856 -18.678 1.00 89.50 88 TRP A N 1
ATOM 713 C CA . TRP A 1 88 ? 8.315 12.285 -18.473 1.00 89.50 88 TRP A CA 1
ATOM 714 C C . TRP A 1 88 ? 9.195 12.877 -19.570 1.00 89.50 88 TRP A C 1
ATOM 716 O O . TRP A 1 88 ? 8.952 13.997 -20.001 1.00 89.50 88 TRP A O 1
ATOM 726 N N . LEU A 1 89 ? 10.192 12.116 -20.022 1.00 90.06 89 LEU A N 1
ATOM 727 C CA . LEU A 1 89 ? 11.167 12.556 -21.018 1.00 90.06 89 LEU A CA 1
ATOM 728 C C . LEU A 1 89 ? 10.639 12.462 -22.451 1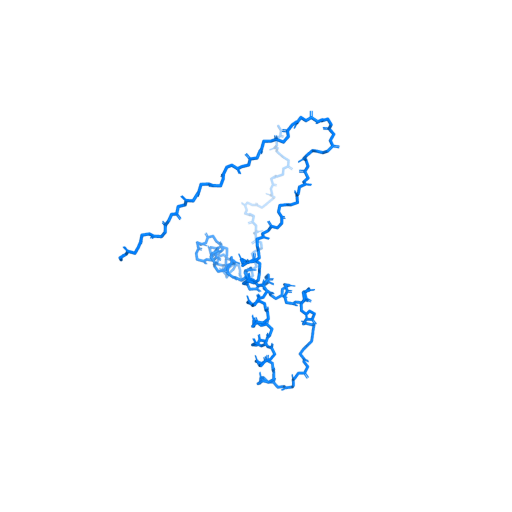.00 90.06 89 LEU A C 1
ATOM 730 O O . LEU A 1 89 ? 11.019 13.264 -23.299 1.00 90.06 89 LEU A O 1
ATOM 734 N N . VAL A 1 90 ? 9.771 11.489 -22.744 1.00 84.69 90 VAL A N 1
ATOM 735 C CA . VAL A 1 90 ? 9.161 11.372 -24.069 1.00 84.69 90 VAL A CA 1
ATOM 736 C C . VAL A 1 90 ? 7.974 12.333 -24.133 1.00 84.69 90 VAL A C 1
ATOM 738 O O . VAL A 1 90 ? 7.020 12.147 -23.368 1.00 84.69 90 VAL A O 1
ATOM 741 N N . PRO A 1 91 ? 7.976 13.335 -25.038 1.00 75.62 91 PRO A N 1
ATOM 742 C CA . PRO A 1 91 ? 6.822 14.201 -25.214 1.00 75.62 91 PRO A CA 1
ATOM 743 C C . PRO A 1 91 ? 5.613 13.320 -25.505 1.00 75.62 91 PRO A C 1
ATOM 745 O O . PRO A 1 91 ? 5.655 12.446 -26.380 1.00 75.62 91 PRO A O 1
ATOM 748 N N . LYS A 1 92 ? 4.527 13.512 -24.747 1.00 72.81 92 LYS A N 1
ATOM 749 C CA . LYS A 1 92 ? 3.260 12.868 -25.087 1.00 72.81 92 LYS A CA 1
ATOM 750 C C . LYS A 1 92 ? 2.960 13.284 -26.517 1.00 72.81 92 LYS A C 1
ATOM 752 O O . LYS A 1 92 ? 2.734 14.462 -26.765 1.00 72.81 92 LYS A O 1
ATOM 757 N N . ARG A 1 93 ? 2.960 12.325 -27.449 1.00 63.28 93 ARG A N 1
ATOM 758 C CA . ARG A 1 93 ? 2.310 12.519 -28.743 1.00 63.28 93 ARG A CA 1
ATOM 759 C C . ARG A 1 93 ? 0.903 12.986 -28.405 1.00 63.28 93 ARG A C 1
ATOM 761 O O . ARG A 1 93 ? 0.105 12.190 -27.902 1.00 63.28 93 ARG A O 1
ATOM 768 N N . GLU A 1 94 ? 0.625 14.267 -28.619 1.00 63.47 94 GLU A N 1
ATOM 769 C CA . GLU A 1 94 ? -0.742 14.726 -28.766 1.00 63.47 94 GLU A CA 1
ATOM 770 C C . GLU A 1 94 ? -1.324 13.822 -29.838 1.00 63.47 94 GLU A C 1
ATOM 772 O O . GLU A 1 94 ? -0.896 13.813 -30.994 1.00 63.47 94 GLU A O 1
ATOM 777 N N . ARG A 1 95 ? -2.218 12.928 -29.414 1.00 54.44 95 ARG A N 1
ATOM 778 C CA . ARG A 1 95 ? -3.078 12.258 -30.368 1.00 54.44 95 ARG A CA 1
ATOM 779 C C . ARG A 1 95 ? -3.861 13.397 -30.992 1.00 54.44 95 ARG A C 1
ATOM 781 O O . ARG A 1 95 ? -4.753 13.931 -30.346 1.00 54.44 95 ARG A O 1
ATOM 788 N N . LEU A 1 96 ? -3.463 13.789 -32.198 1.00 57.28 96 LEU A N 1
ATOM 789 C CA . LEU A 1 96 ? -4.249 14.621 -33.093 1.00 57.28 96 LEU A CA 1
ATOM 790 C C . LEU A 1 96 ? -5.565 13.876 -33.341 1.00 57.28 96 LEU A C 1
ATOM 792 O O . LEU A 1 96 ? -5.705 13.093 -34.275 1.00 57.28 96 LEU A O 1
ATOM 796 N N . THR A 1 97 ? -6.506 14.044 -32.426 1.00 60.31 97 THR A N 1
ATOM 797 C CA . THR A 1 97 ? -7.899 13.648 -32.563 1.00 60.31 97 THR A CA 1
ATOM 798 C C . THR A 1 97 ? -8.681 14.949 -32.499 1.00 60.31 97 THR A C 1
ATOM 800 O O . THR A 1 97 ? -8.678 15.566 -31.438 1.00 60.31 97 THR A O 1
ATOM 803 N N . HIS A 1 98 ? -9.310 15.314 -33.627 1.00 47.47 98 HIS A N 1
ATOM 804 C CA . HIS A 1 98 ? -9.895 16.610 -34.044 1.00 47.47 98 HIS A CA 1
ATOM 805 C C . HIS A 1 98 ? -8.937 17.448 -34.911 1.00 47.47 98 HIS A C 1
ATOM 807 O O . HIS A 1 98 ? -7.916 17.895 -34.420 1.00 47.47 98 HIS A O 1
ATOM 813 N N . CYS A 1 99 ? -9.139 17.711 -36.206 1.00 42.59 99 CYS A N 1
ATOM 814 C CA . CYS A 1 99 ? -10.248 17.490 -37.134 1.00 42.59 99 CYS A CA 1
ATOM 815 C C . CYS A 1 99 ? -9.658 17.244 -38.538 1.00 42.59 99 CYS A C 1
ATOM 817 O O . CYS A 1 99 ? -8.973 18.110 -39.070 1.00 42.59 99 CYS A O 1
ATOM 819 N N . LEU A 1 100 ? -9.958 16.106 -39.169 1.00 45.25 100 LEU A N 1
ATOM 820 C CA . LEU A 1 100 ? -9.870 15.958 -40.632 1.00 45.25 100 LEU A CA 1
ATOM 821 C C . LEU A 1 100 ? -11.273 15.736 -41.203 1.00 45.25 100 LEU A C 1
ATOM 823 O O . LEU A 1 100 ? -11.534 14.796 -41.946 1.00 45.25 100 LEU A O 1
ATOM 827 N N . PHE A 1 101 ? -12.186 16.629 -40.826 1.00 50.34 101 PHE A N 1
ATOM 828 C CA . PHE A 1 101 ? -13.383 16.913 -41.602 1.00 50.34 101 PHE A CA 1
ATOM 829 C C . PHE A 1 101 ? -13.515 18.435 -41.695 1.00 50.34 101 PHE A C 1
ATOM 831 O O . PHE A 1 101 ? -13.505 19.118 -40.673 1.00 50.34 101 PHE A O 1
ATOM 838 N N . SER A 1 102 ? -13.610 18.931 -42.930 1.00 42.09 102 SER A N 1
ATOM 839 C CA . SER A 1 102 ? -13.705 20.335 -43.369 1.00 42.09 102 SER A CA 1
ATOM 840 C C . SER A 1 102 ? -12.454 21.208 -43.159 1.00 42.09 102 SER A C 1
ATOM 842 O O . SER A 1 102 ? -12.009 21.467 -42.048 1.00 42.09 102 SER A O 1
ATOM 844 N N . GLY A 1 103 ? -11.851 21.618 -44.279 1.00 52.16 103 GLY A N 1
ATOM 845 C CA . GLY A 1 103 ? -10.566 22.303 -44.318 1.00 52.16 103 GLY A CA 1
ATOM 846 C C . GLY A 1 103 ? -10.590 23.777 -43.922 1.00 52.16 103 GLY A C 1
ATOM 847 O O . GLY A 1 103 ? -11.575 24.476 -44.119 1.00 52.16 103 GLY A O 1
ATOM 848 N N . LEU A 1 104 ? -9.435 24.260 -43.461 1.00 46.25 104 LEU A N 1
ATOM 849 C CA . LEU A 1 104 ? -8.964 25.623 -43.688 1.00 46.25 104 LEU A CA 1
ATOM 850 C C . LEU A 1 104 ? -7.447 25.689 -43.429 1.00 46.25 104 LEU A C 1
ATOM 852 O O . LEU A 1 104 ? -6.962 25.230 -42.403 1.00 46.25 104 LEU A O 1
ATOM 856 N N . ARG A 1 105 ? -6.743 26.220 -44.433 1.00 43.97 105 ARG A N 1
ATOM 857 C CA . ARG A 1 105 ? -5.365 26.745 -44.514 1.00 43.97 105 ARG A CA 1
ATOM 858 C C . ARG A 1 105 ? -4.409 26.544 -43.324 1.00 43.97 105 ARG A C 1
ATOM 860 O O . ARG A 1 105 ? -4.616 27.050 -42.229 1.00 43.97 105 ARG A O 1
ATOM 867 N N . ALA A 1 106 ? -3.261 25.949 -43.648 1.00 46.47 106 ALA A N 1
ATOM 868 C CA . ALA A 1 106 ? -2.041 25.993 -42.857 1.00 46.47 106 ALA A CA 1
ATOM 869 C C . ALA A 1 106 ? -1.608 27.441 -42.558 1.00 46.47 106 ALA A C 1
ATOM 871 O O . ALA A 1 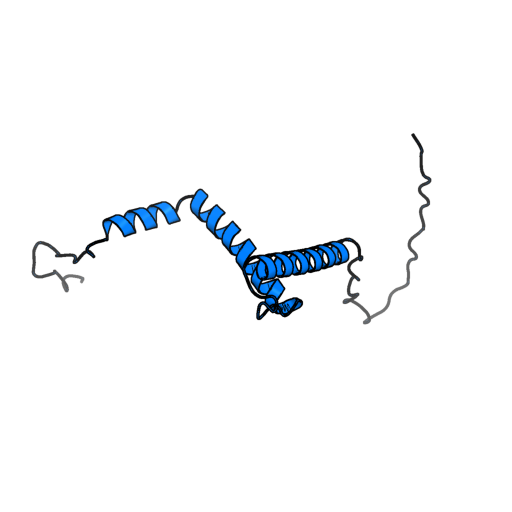106 ? -1.387 28.225 -43.480 1.00 46.47 106 ALA A O 1
ATOM 872 N N . ALA A 1 107 ? -1.416 27.757 -41.279 1.00 48.03 107 ALA A N 1
ATOM 873 C CA . ALA A 1 107 ? -0.565 28.854 -40.838 1.00 48.03 107 ALA A CA 1
ATOM 874 C C . ALA A 1 107 ? 0.691 28.237 -40.203 1.00 48.03 107 ALA A C 1
ATOM 876 O O . ALA A 1 107 ? 0.604 27.461 -39.252 1.00 48.03 107 ALA A O 1
ATOM 877 N N . LYS A 1 108 ? 1.853 28.524 -40.799 1.00 46.62 108 LYS A N 1
ATOM 878 C CA . LYS A 1 108 ? 3.186 28.163 -40.289 1.00 46.62 108 LYS A CA 1
ATOM 879 C C . LYS A 1 108 ? 3.398 28.804 -38.908 1.00 46.62 108 LYS A C 1
ATOM 881 O O . LYS A 1 108 ? 3.111 29.992 -38.787 1.00 46.62 108 LYS A O 1
ATOM 886 N N . PRO A 1 109 ? 3.958 28.104 -37.908 1.00 45.91 109 PRO A N 1
ATOM 887 C CA . PRO A 1 109 ? 4.515 28.781 -36.749 1.00 45.91 109 PRO A CA 1
ATOM 888 C C . PRO A 1 109 ? 5.852 29.420 -37.140 1.00 45.91 109 PRO A C 1
ATOM 890 O O . PRO A 1 109 ? 6.749 28.752 -37.662 1.00 45.91 109 PRO A O 1
ATOM 893 N N . GLU A 1 110 ? 5.960 30.728 -36.925 1.00 44.19 110 GLU A N 1
ATOM 894 C CA . GLU A 1 110 ? 7.218 31.451 -37.041 1.00 44.19 110 GLU A CA 1
ATOM 895 C C . GLU A 1 110 ? 8.200 30.969 -35.972 1.00 44.19 110 GLU A C 1
ATOM 897 O O . GLU A 1 110 ? 7.878 30.807 -34.796 1.00 44.19 110 GLU A O 1
ATOM 902 N N . MET A 1 111 ? 9.414 30.701 -36.428 1.00 49.31 111 MET A N 1
ATOM 903 C CA . MET A 1 111 ? 10.513 30.175 -35.642 1.00 49.31 111 MET A CA 1
ATOM 904 C C . MET A 1 111 ? 11.229 31.366 -34.996 1.00 49.31 111 MET A C 1
ATOM 906 O O . MET A 1 111 ? 12.189 31.889 -35.555 1.00 49.31 111 MET A O 1
ATOM 910 N N . SER A 1 112 ? 10.737 31.846 -33.849 1.00 50.25 112 SER A N 1
ATOM 911 C CA . SER A 1 112 ? 11.440 32.889 -33.097 1.00 50.25 112 SER A CA 1
ATOM 912 C C . SER A 1 112 ? 12.667 32.283 -32.417 1.00 50.25 112 SER A C 1
ATOM 914 O O . SER A 1 112 ? 12.575 31.614 -31.386 1.00 50.25 112 SER A O 1
ATOM 916 N N . THR A 1 113 ? 13.823 32.516 -33.026 1.00 48.12 113 THR A N 1
ATOM 917 C CA . THR A 1 113 ? 15.145 32.360 -32.429 1.00 48.12 113 THR A CA 1
ATOM 918 C C . THR A 1 113 ? 15.235 33.198 -31.155 1.00 48.12 113 THR A C 1
ATOM 920 O O . THR A 1 113 ? 15.235 34.426 -31.227 1.00 48.12 113 THR A O 1
ATOM 923 N N . VAL A 1 114 ? 15.347 32.552 -29.997 1.00 53.00 114 VAL A N 1
ATOM 924 C CA . VAL A 1 114 ? 15.880 33.196 -28.792 1.00 53.00 114 VAL A CA 1
ATOM 925 C C . VAL A 1 114 ? 17.286 32.645 -28.599 1.00 53.00 114 VAL A C 1
ATOM 927 O O . VAL A 1 114 ? 17.478 31.449 -28.392 1.00 53.00 114 VAL A O 1
ATOM 930 N N . LEU A 1 115 ? 18.259 33.534 -28.786 1.00 51.41 115 LEU A N 1
ATOM 931 C CA . LEU A 1 115 ? 19.684 33.310 -28.572 1.00 51.41 115 LEU A CA 1
ATOM 932 C C . LEU A 1 115 ? 19.964 32.965 -27.096 1.00 51.41 115 LEU A C 1
ATOM 934 O O . LEU A 1 115 ? 19.244 33.448 -26.219 1.00 51.41 115 LEU A O 1
ATOM 938 N N . PRO A 1 116 ? 21.011 32.177 -26.799 1.00 48.50 116 PRO A N 1
ATOM 939 C CA . PRO A 1 116 ? 21.452 31.947 -25.432 1.00 48.50 116 PRO A CA 1
ATOM 940 C C . PRO A 1 116 ? 22.219 33.174 -24.929 1.00 48.50 116 PRO A C 1
ATOM 942 O O . PRO A 1 116 ? 23.249 33.541 -25.493 1.00 48.50 116 PRO A O 1
ATOM 945 N N . THR A 1 117 ? 21.733 33.803 -23.862 1.00 55.97 117 THR A N 1
ATOM 946 C CA . T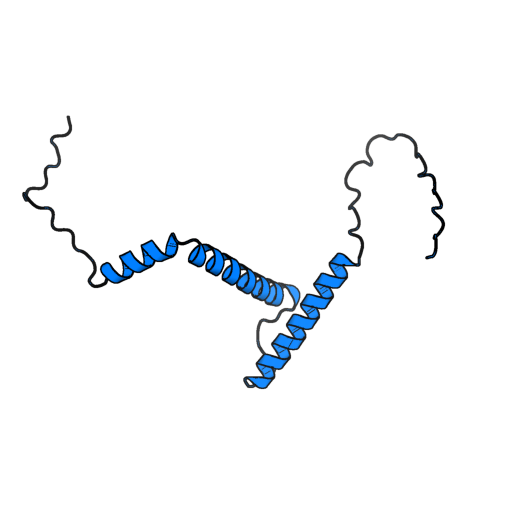HR A 1 117 ? 22.546 34.739 -23.082 1.00 55.97 117 THR A CA 1
ATOM 947 C C . THR A 1 117 ? 23.267 33.932 -22.013 1.00 55.97 117 THR A C 1
ATOM 949 O O . THR A 1 117 ? 22.635 33.389 -21.108 1.00 55.97 117 THR A O 1
ATOM 952 N N . GLU A 1 118 ? 24.584 33.825 -22.157 1.00 47.28 118 GLU A N 1
ATOM 953 C CA . GLU A 1 118 ? 25.475 33.458 -21.063 1.00 47.28 118 GLU A CA 1
ATOM 954 C C . GLU A 1 118 ? 25.488 34.564 -20.000 1.00 47.28 118 GLU A C 1
ATOM 956 O O . GLU A 1 118 ? 25.523 35.747 -20.350 1.00 47.28 118 GLU A O 1
ATOM 961 N N . ILE A 1 119 ? 25.417 34.157 -18.728 1.00 42.16 119 ILE A N 1
ATOM 962 C CA . ILE A 1 119 ? 26.268 34.499 -17.565 1.00 42.16 119 ILE A CA 1
ATOM 963 C C . ILE A 1 119 ? 25.698 33.742 -16.359 1.00 42.16 119 ILE A C 1
ATOM 965 O O . ILE A 1 119 ? 24.472 33.839 -16.121 1.00 42.16 119 ILE A O 1
#

Secondary structure (DSSP, 8-state):
---S---SSSS------TTHHHHHHHHHHHHSHHHHHHHHHHHHHHHHHHHHHHHH---S--S-HHHHHHHHHHHHHHHHHHHHHHHHHS-------S--SS-----PPP---------

Solvent-accessible surface area (backbone atoms only — not comparable to full-atom values): 7924 Å² total; per-residue (Å²): 141,88,85,82,78,76,72,96,51,103,64,85,85,76,89,73,61,94,60,44,69,61,48,52,53,52,57,56,47,63,73,35,67,67,45,51,49,50,53,52,53,52,48,53,53,54,52,49,55,52,47,41,35,73,74,70,61,61,82,69,81,85,50,71,63,71,68,31,43,51,54,50,52,51,54,52,50,49,53,52,51,52,54,51,51,51,62,70,71,44,77,77,75,75,74,84,75,83,75,98,68,84,90,80,81,93,75,82,83,80,83,79,83,77,78,87,79,89,131

pLDDT: mean 80.09, std 19.55, range [42.09, 97.75]

Foldseek 3Di:
DPPPDDPPDPDDDDDDDPCVVVVVVVVVLCPDPVVVVVVVVVVVVVVLVVCLCVPVVPPDQPADDPVSVVVVVVVSVVVVVVVVVCVVPDPPPPPPDDDPDDDDDDDDDDDDDDDDDDD